Protein AF-A0A6P1P225-F1 (afdb_monomer)

Sequence (58 aa):
MNARNANMLLNGMLVVSFLILMRNLEHPNIVVPLMSFIGFIVFVVLKFMMAFRNRKQK

Structure (mmCIF, N/CA/C/O backbone):
data_AF-A0A6P1P225-F1
#
_entry.id   AF-A0A6P1P225-F1
#
loop_
_atom_site.group_PDB
_atom_site.id
_atom_site.type_symbol
_atom_site.label_atom_id
_atom_site.label_alt_id
_atom_site.label_comp_id
_atom_site.label_asym_id
_atom_site.label_entity_id
_atom_site.label_seq_id
_atom_site.pdbx_PDB_ins_code
_atom_site.Cartn_x
_atom_site.Cartn_y
_atom_site.Cartn_z
_atom_site.occupancy
_atom_site.B_iso_or_equiv
_atom_site.auth_seq_id
_atom_site.auth_comp_id
_atom_site.auth_asym_id
_atom_site.auth_atom_id
_atom_site.pdbx_PDB_model_num
ATOM 1 N N . MET A 1 1 ? -21.523 6.673 8.815 1.00 49.94 1 MET A N 1
ATOM 2 C CA . MET A 1 1 ? -21.259 5.420 8.065 1.00 49.94 1 MET A CA 1
ATOM 3 C C . MET A 1 1 ? -20.890 4.331 9.062 1.00 49.94 1 MET A C 1
ATOM 5 O O . MET A 1 1 ? -19.991 4.557 9.859 1.00 49.94 1 MET A O 1
ATOM 9 N N . ASN A 1 2 ? -21.592 3.193 9.071 1.00 59.59 2 ASN A N 1
ATOM 10 C CA . ASN A 1 2 ? -21.339 2.098 10.018 1.00 59.59 2 ASN A CA 1
ATOM 11 C C . ASN A 1 2 ? -19.864 1.663 9.980 1.00 59.59 2 ASN A C 1
ATOM 13 O O . ASN A 1 2 ? -19.363 1.308 8.913 1.00 59.59 2 ASN A O 1
ATOM 17 N N . ALA A 1 3 ? -19.187 1.636 11.134 1.00 68.50 3 ALA A N 1
ATOM 18 C CA . ALA A 1 3 ? -17.783 1.217 11.264 1.00 68.50 3 ALA A CA 1
ATOM 19 C C . ALA A 1 3 ? -17.504 -0.161 10.624 1.00 68.50 3 ALA A C 1
ATOM 21 O O . ALA A 1 3 ? -16.412 -0.426 10.127 1.00 68.50 3 ALA A O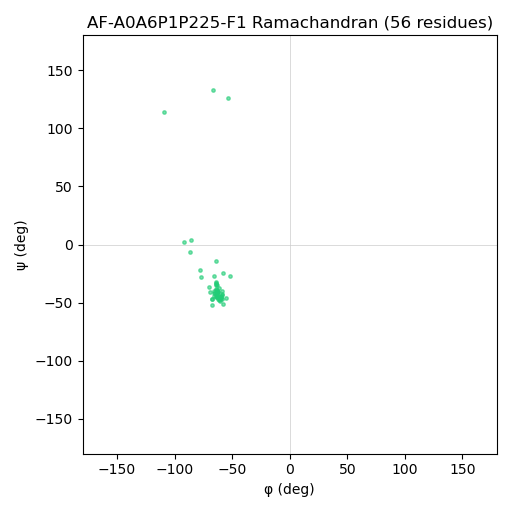 1
ATOM 22 N N . ARG A 1 4 ? -18.532 -1.017 10.560 1.00 69.88 4 ARG A N 1
ATOM 23 C CA . ARG A 1 4 ? -18.519 -2.306 9.860 1.00 69.88 4 ARG A CA 1
ATOM 24 C C . ARG A 1 4 ? -18.316 -2.170 8.341 1.00 69.88 4 ARG A C 1
ATOM 26 O O . ARG A 1 4 ? -17.473 -2.872 7.791 1.00 69.88 4 ARG A O 1
ATOM 33 N N . ASN A 1 5 ? -19.015 -1.242 7.682 1.00 75.31 5 ASN A N 1
ATOM 34 C CA . ASN A 1 5 ? -18.873 -1.002 6.238 1.00 75.31 5 ASN A CA 1
ATOM 35 C C . ASN A 1 5 ? -17.516 -0.367 5.915 1.00 75.31 5 ASN A C 1
ATOM 37 O O . ASN A 1 5 ? -16.890 -0.727 4.922 1.00 75.31 5 ASN A O 1
ATOM 41 N N . ALA A 1 6 ? -17.026 0.521 6.785 1.00 74.88 6 ALA A N 1
ATOM 42 C CA . ALA A 1 6 ? -15.695 1.109 6.643 1.00 74.88 6 ALA A CA 1
ATOM 43 C C . ALA A 1 6 ? -14.586 0.041 6.723 1.00 74.88 6 ALA A C 1
ATOM 45 O O . ALA A 1 6 ? -13.669 0.045 5.907 1.00 74.88 6 ALA A O 1
ATOM 46 N N . ASN A 1 7 ? -14.706 -0.931 7.635 1.00 81.19 7 ASN A N 1
ATOM 47 C CA . ASN A 1 7 ? -13.755 -2.044 7.734 1.00 81.19 7 ASN A CA 1
ATOM 48 C C . ASN A 1 7 ? -13.755 -2.951 6.493 1.00 81.19 7 ASN A C 1
ATOM 50 O O . ASN A 1 7 ? -12.689 -3.391 6.065 1.00 81.19 7 ASN A O 1
ATOM 54 N N . MET A 1 8 ? -14.923 -3.230 5.903 1.00 84.62 8 MET A N 1
ATOM 55 C CA . MET A 1 8 ? -15.001 -4.018 4.664 1.00 84.62 8 MET A CA 1
ATOM 56 C C . MET A 1 8 ? -14.342 -3.285 3.491 1.00 84.62 8 MET A C 1
ATOM 58 O O . MET A 1 8 ? -13.577 -3.900 2.752 1.00 84.62 8 MET A O 1
ATOM 62 N N . LEU A 1 9 ? -14.553 -1.970 3.371 1.00 85.88 9 LEU A N 1
ATOM 63 C CA . LEU A 1 9 ? -13.895 -1.147 2.351 1.00 85.88 9 LEU A CA 1
ATOM 64 C C . LEU A 1 9 ? -12.372 -1.105 2.537 1.00 85.88 9 LEU A C 1
ATOM 66 O O . LEU A 1 9 ? -11.644 -1.331 1.578 1.00 85.88 9 LEU A O 1
ATOM 70 N N . LEU A 1 10 ? -11.875 -0.907 3.763 1.00 85.50 10 LEU A N 1
ATOM 71 C CA . LEU A 1 10 ? -10.434 -0.932 4.062 1.00 85.50 10 LEU A CA 1
ATOM 72 C C . LEU A 1 10 ? -9.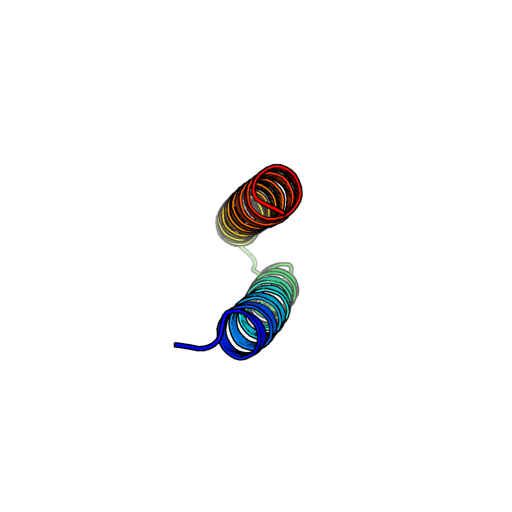797 -2.310 3.818 1.00 85.50 10 LEU A C 1
ATOM 74 O O . LEU A 1 10 ? -8.621 -2.409 3.462 1.00 85.50 10 LEU A O 1
ATOM 78 N N . ASN A 1 11 ? -10.548 -3.395 4.026 1.00 88.19 11 ASN A N 1
ATOM 79 C CA . ASN A 1 11 ? -10.119 -4.738 3.638 1.00 88.19 11 ASN A CA 1
ATOM 80 C C . ASN A 1 11 ? -10.049 -4.884 2.115 1.00 88.19 11 ASN A C 1
ATOM 82 O O . ASN A 1 11 ? -9.023 -5.343 1.622 1.00 88.19 11 ASN A O 1
ATOM 8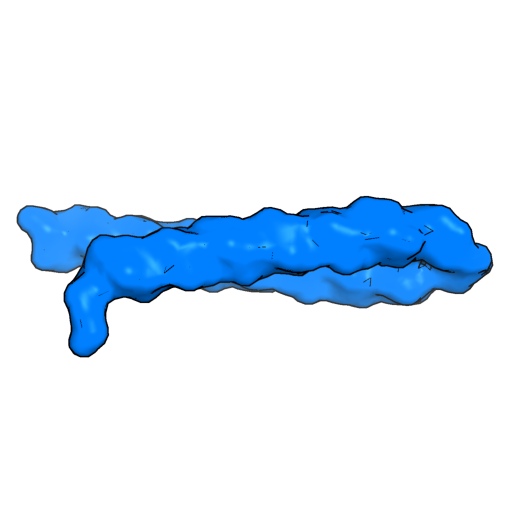6 N N . GLY A 1 12 ? -11.071 -4.435 1.382 1.00 90.12 12 GLY A N 1
ATOM 87 C CA . GLY A 1 12 ? -11.072 -4.447 -0.083 1.00 90.12 12 GLY A CA 1
ATOM 88 C C . GLY A 1 12 ? -9.929 -3.624 -0.682 1.00 90.12 12 GLY A C 1
ATOM 89 O O . GLY A 1 12 ? -9.199 -4.118 -1.536 1.00 90.12 12 GLY A O 1
ATOM 90 N N . MET A 1 13 ? -9.701 -2.412 -0.170 1.00 90.00 13 MET A N 1
ATOM 91 C CA . MET A 1 13 ? -8.583 -1.556 -0.581 1.00 90.00 13 MET A CA 1
ATOM 92 C C . MET A 1 13 ? -7.229 -2.238 -0.357 1.00 90.00 13 MET A C 1
ATOM 94 O O . MET A 1 13 ? -6.374 -2.170 -1.231 1.00 90.00 13 MET A O 1
ATOM 98 N N . LEU A 1 14 ? -7.050 -2.963 0.755 1.00 91.00 14 LEU A N 1
ATOM 99 C CA . LEU A 1 14 ? -5.803 -3.688 1.023 1.00 91.00 14 LEU A CA 1
ATOM 100 C C . LEU A 1 14 ? -5.534 -4.784 -0.018 1.00 91.00 14 LEU A C 1
ATOM 102 O O . LEU A 1 14 ? -4.398 -4.945 -0.457 1.00 91.00 14 LEU A O 1
ATOM 106 N N . VAL A 1 15 ? -6.576 -5.510 -0.432 1.00 91.88 15 VAL A N 1
ATOM 107 C CA . VAL A 1 15 ? -6.471 -6.531 -1.485 1.00 91.88 15 VAL A CA 1
ATOM 108 C C . VAL A 1 15 ? -6.121 -5.887 -2.826 1.00 91.88 15 VAL A C 1
ATOM 110 O O . VAL A 1 15 ? -5.218 -6.361 -3.509 1.00 91.88 15 VAL A O 1
ATOM 113 N N . VAL A 1 16 ? -6.770 -4.777 -3.187 1.00 91.75 16 VAL A N 1
ATOM 114 C CA . VAL A 1 16 ? -6.470 -4.050 -4.432 1.00 91.75 16 VAL A CA 1
ATOM 115 C C . VAL A 1 16 ? -5.027 -3.538 -4.439 1.00 91.75 16 VAL A C 1
ATOM 117 O O . VAL A 1 16 ? -4.315 -3.741 -5.420 1.00 91.75 16 VAL A O 1
ATOM 120 N N . SER A 1 17 ? -4.559 -2.938 -3.343 1.00 88.88 17 SER A N 1
ATOM 121 C CA . SER A 1 17 ? -3.169 -2.482 -3.223 1.00 88.88 17 SER A CA 1
ATOM 122 C C . SER A 1 17 ? -2.165 -3.635 -3.335 1.00 88.88 17 SER A C 1
ATOM 124 O O . SER A 1 17 ? -1.122 -3.470 -3.963 1.00 88.88 17 SER A O 1
ATOM 126 N N . PHE A 1 18 ? -2.488 -4.811 -2.789 1.00 90.44 18 PHE A N 1
ATOM 127 C CA . PHE A 1 18 ? -1.659 -6.008 -2.942 1.00 90.44 18 PHE A CA 1
ATOM 128 C C . PHE A 1 18 ? -1.608 -6.503 -4.396 1.00 90.44 18 PHE A C 1
ATOM 130 O O . PHE A 1 18 ? -0.535 -6.839 -4.891 1.00 90.44 18 PHE A O 1
ATOM 137 N N . LEU A 1 19 ? -2.737 -6.497 -5.111 1.00 92.38 19 LEU A N 1
ATOM 138 C CA . LEU A 1 19 ? -2.782 -6.874 -6.529 1.00 92.38 19 LEU A CA 1
ATOM 139 C C . LEU A 1 19 ? -1.973 -5.916 -7.414 1.00 92.38 19 LEU A C 1
ATOM 141 O O . LEU A 1 19 ? -1.301 -6.366 -8.339 1.00 92.38 19 LEU A O 1
ATOM 145 N N . ILE A 1 20 ? -2.000 -4.612 -7.118 1.00 89.62 20 ILE A N 1
ATOM 146 C CA . ILE A 1 20 ? -1.177 -3.611 -7.818 1.00 89.62 20 ILE A CA 1
ATOM 147 C C . ILE A 1 20 ? 0.311 -3.900 -7.603 1.00 89.62 20 ILE A C 1
ATOM 149 O O . ILE A 1 20 ? 1.077 -3.889 -8.564 1.00 89.62 20 ILE A O 1
ATOM 153 N N . LEU A 1 21 ? 0.716 -4.203 -6.365 1.00 90.62 21 LEU A N 1
ATOM 154 C CA . LEU A 1 21 ? 2.090 -4.598 -6.057 1.00 90.62 21 LEU A CA 1
ATOM 155 C C . LEU A 1 21 ? 2.501 -5.844 -6.855 1.00 90.62 21 LEU A C 1
ATOM 157 O O . LEU A 1 21 ? 3.521 -5.809 -7.536 1.00 90.62 21 LEU A O 1
ATOM 161 N N . MET A 1 22 ? 1.685 -6.902 -6.814 1.00 92.06 22 MET A N 1
ATOM 162 C CA . MET A 1 22 ? 1.912 -8.156 -7.547 1.00 92.06 22 MET A CA 1
ATOM 163 C C . MET A 1 22 ? 2.079 -7.921 -9.050 1.00 92.06 22 MET A C 1
ATOM 165 O O . MET A 1 22 ? 3.024 -8.415 -9.653 1.00 92.06 22 MET A O 1
ATOM 169 N N . ARG A 1 23 ? 1.209 -7.103 -9.649 1.00 90.31 23 ARG A N 1
ATOM 170 C CA . ARG A 1 23 ? 1.292 -6.756 -11.073 1.00 90.31 23 ARG A CA 1
ATOM 171 C C . ARG A 1 23 ? 2.563 -5.976 -11.419 1.00 90.31 23 ARG A C 1
ATOM 173 O O . ARG A 1 23 ? 3.093 -6.125 -12.513 1.00 90.31 23 ARG A O 1
ATOM 180 N N . ASN A 1 24 ? 3.035 -5.131 -10.508 1.00 90.50 24 ASN A N 1
ATOM 181 C CA . ASN A 1 24 ? 4.198 -4.278 -10.739 1.00 90.50 24 ASN A CA 1
ATOM 182 C C . ASN A 1 24 ? 5.534 -4.963 -10.410 1.00 90.50 24 ASN A C 1
ATOM 184 O O . ASN A 1 24 ? 6.578 -4.377 -10.694 1.00 90.50 24 ASN A O 1
ATOM 188 N N . LEU A 1 25 ? 5.531 -6.178 -9.840 1.00 87.50 25 LEU A N 1
ATOM 189 C CA . LEU A 1 25 ? 6.757 -6.927 -9.529 1.00 87.50 25 LEU A CA 1
ATOM 190 C C . LEU A 1 25 ? 7.565 -7.283 -10.783 1.00 87.50 25 LEU A C 1
ATOM 192 O O . LEU A 1 25 ? 8.791 -7.279 -10.743 1.00 87.50 25 LEU A O 1
ATOM 196 N N . GLU A 1 26 ? 6.878 -7.560 -11.888 1.00 88.69 26 GLU A N 1
ATOM 197 C CA . GLU A 1 26 ? 7.487 -7.937 -13.170 1.00 88.69 26 GLU A CA 1
ATOM 198 C C . GLU A 1 26 ? 7.887 -6.717 -14.014 1.00 88.69 26 GLU A C 1
ATOM 200 O O . GLU A 1 26 ? 8.326 -6.854 -15.156 1.00 88.69 26 GLU A O 1
ATOM 205 N N . HIS A 1 27 ? 7.719 -5.501 -13.483 1.00 90.06 27 HIS A N 1
ATOM 206 C CA . HIS A 1 27 ? 8.014 -4.295 -14.238 1.00 90.06 27 HIS A CA 1
ATOM 207 C C . HIS A 1 27 ? 9.529 -4.197 -14.505 1.00 90.06 27 HIS A C 1
ATOM 209 O O . HIS A 1 27 ? 10.324 -4.306 -13.570 1.00 90.06 27 HIS A O 1
ATOM 215 N N . PRO A 1 28 ? 9.963 -3.900 -15.745 1.00 89.25 28 PRO A N 1
ATOM 216 C CA . PRO A 1 28 ? 11.385 -3.881 -16.118 1.00 89.25 28 PRO A CA 1
ATOM 217 C C . PRO A 1 28 ? 12.215 -2.810 -15.391 1.00 89.25 28 PRO A C 1
ATOM 219 O O . PRO A 1 28 ? 13.440 -2.839 -15.419 1.00 89.25 28 PRO A O 1
ATOM 222 N N . ASN A 1 29 ? 11.554 -1.850 -14.740 1.00 91.00 29 ASN A N 1
ATOM 223 C CA . ASN A 1 29 ? 12.192 -0.814 -13.938 1.00 91.00 29 ASN A CA 1
ATOM 224 C C . ASN A 1 29 ? 11.909 -1.075 -12.459 1.00 91.00 29 ASN A C 1
ATOM 226 O O . ASN A 1 29 ? 10.768 -0.909 -12.033 1.00 91.00 29 ASN A O 1
ATOM 230 N N . ILE A 1 30 ? 12.956 -1.393 -11.691 1.00 88.75 30 ILE A N 1
ATOM 231 C CA . ILE A 1 30 ? 12.898 -1.721 -10.257 1.00 88.75 30 ILE A CA 1
ATOM 232 C C . ILE A 1 30 ? 12.292 -0.608 -9.388 1.00 88.75 30 ILE A C 1
ATOM 234 O O . ILE A 1 30 ? 11.726 -0.889 -8.333 1.00 88.75 30 ILE A O 1
ATOM 238 N N . VAL A 1 31 ? 12.348 0.653 -9.829 1.00 91.50 31 VAL A N 1
ATOM 239 C CA . VAL A 1 31 ? 11.790 1.795 -9.085 1.00 91.50 31 VAL A CA 1
ATOM 240 C C . VAL A 1 31 ? 10.266 1.685 -8.953 1.00 91.50 31 VAL A C 1
ATOM 242 O O . VAL A 1 31 ? 9.704 2.068 -7.929 1.00 91.50 31 VAL A O 1
ATOM 245 N N . VAL A 1 32 ? 9.587 1.114 -9.952 1.00 89.00 32 VAL A N 1
ATOM 246 C CA . VAL A 1 32 ? 8.122 0.964 -9.980 1.00 89.00 32 V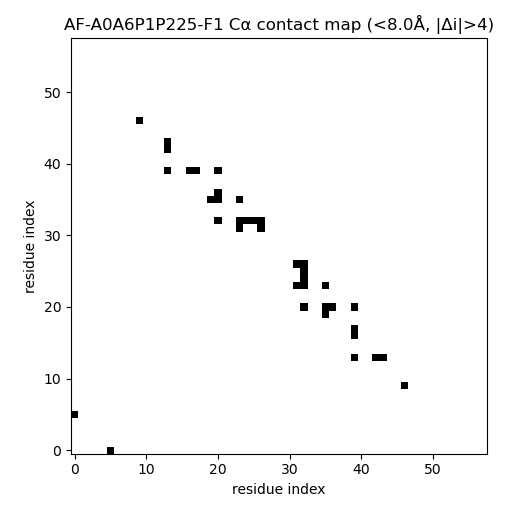AL A CA 1
ATOM 247 C C . VAL A 1 32 ? 7.604 -0.021 -8.913 1.00 89.00 32 VAL A C 1
ATOM 249 O O . VAL A 1 32 ? 6.731 0.374 -8.127 1.00 89.00 32 VAL A O 1
ATOM 252 N N . PRO A 1 33 ? 8.123 -1.262 -8.802 1.00 91.50 33 PRO A N 1
AT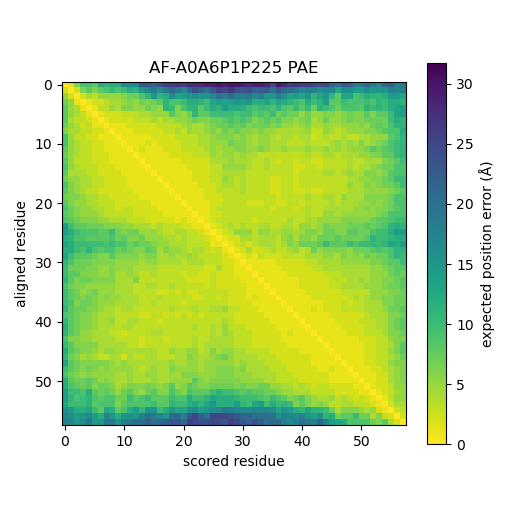OM 253 C CA . PRO A 1 33 ? 7.778 -2.153 -7.703 1.00 91.50 33 PRO A CA 1
ATOM 254 C C . PRO A 1 33 ? 8.229 -1.598 -6.353 1.00 91.50 33 PRO A C 1
ATOM 256 O O . PRO A 1 33 ? 7.484 -1.749 -5.389 1.00 91.50 33 PRO A O 1
ATOM 259 N N . LEU A 1 34 ? 9.363 -0.886 -6.269 1.00 92.12 34 LEU A N 1
ATOM 260 C CA . LEU A 1 34 ? 9.797 -0.255 -5.015 1.00 92.12 34 LEU A CA 1
ATOM 261 C C . LEU A 1 34 ? 8.775 0.775 -4.509 1.00 92.12 34 LEU A C 1
ATOM 263 O O . LEU A 1 34 ? 8.367 0.732 -3.350 1.00 92.12 34 LEU A O 1
ATOM 267 N N . MET A 1 35 ? 8.316 1.674 -5.384 1.00 91.81 35 MET A N 1
ATOM 268 C CA . MET A 1 35 ? 7.314 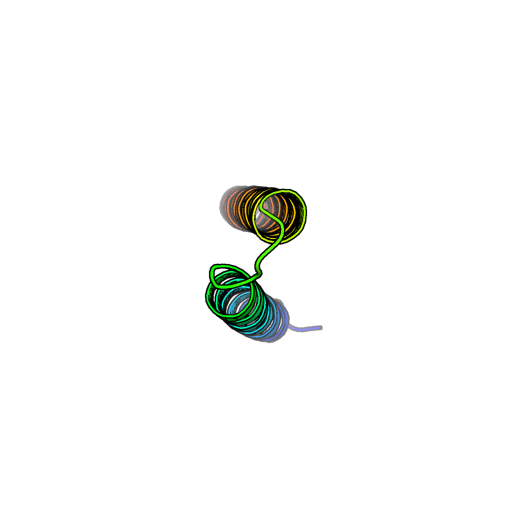2.689 -5.036 1.00 91.81 35 MET A CA 1
ATOM 269 C C . MET A 1 35 ? 5.962 2.058 -4.691 1.00 91.81 35 MET A C 1
ATOM 271 O O . MET A 1 35 ? 5.311 2.465 -3.728 1.00 91.81 35 MET A O 1
ATOM 275 N N . SER A 1 36 ? 5.564 1.019 -5.431 1.00 90.19 36 SER A N 1
ATOM 276 C CA . SER A 1 36 ? 4.341 0.256 -5.149 1.00 90.19 36 SER A CA 1
ATOM 277 C C . SER A 1 36 ? 4.419 -0.449 -3.790 1.00 90.19 36 SER A C 1
ATOM 279 O O . SER A 1 36 ? 3.443 -0.468 -3.040 1.00 90.19 36 SER A O 1
ATOM 281 N N . PHE A 1 37 ? 5.592 -0.982 -3.443 1.00 91.62 37 PHE A N 1
ATOM 282 C CA . PHE A 1 37 ? 5.849 -1.643 -2.168 1.00 91.62 37 PHE A CA 1
ATOM 283 C C . PHE A 1 37 ? 5.801 -0.658 -1.001 1.00 91.62 37 PHE A C 1
ATOM 285 O O . PHE A 1 37 ? 5.112 -0.912 -0.014 1.00 91.62 37 PHE A O 1
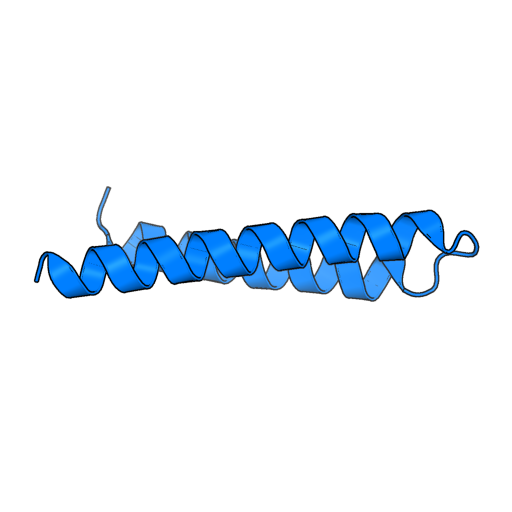ATOM 292 N N . ILE A 1 38 ? 6.458 0.499 -1.131 1.00 93.31 38 ILE A N 1
ATOM 293 C CA . ILE A 1 38 ? 6.413 1.562 -0.117 1.00 93.31 38 ILE A CA 1
ATOM 294 C C . ILE A 1 38 ? 4.967 2.023 0.100 1.00 93.31 38 ILE A C 1
ATOM 296 O O . ILE A 1 38 ? 4.510 2.090 1.243 1.00 93.31 38 ILE A O 1
ATOM 300 N N . GLY A 1 39 ? 4.216 2.268 -0.979 1.00 90.25 39 GLY A N 1
ATOM 301 C CA . GLY A 1 39 ? 2.803 2.646 -0.893 1.00 90.25 39 GLY A CA 1
ATOM 302 C C . GLY A 1 39 ? 1.948 1.595 -0.178 1.00 90.25 39 GLY A C 1
ATOM 303 O O . GLY A 1 39 ? 1.137 1.935 0.688 1.00 90.25 39 GLY A O 1
ATOM 304 N N . PHE A 1 40 ? 2.169 0.313 -0.478 1.00 92.38 40 PHE A N 1
ATOM 305 C CA . PHE A 1 40 ? 1.488 -0.793 0.195 1.00 92.38 40 PHE A CA 1
ATOM 306 C C . PHE A 1 40 ? 1.812 -0.848 1.696 1.00 92.38 40 PHE A C 1
ATOM 308 O O . PHE A 1 40 ? 0.898 -0.932 2.518 1.00 92.38 40 PHE A O 1
ATOM 315 N N . ILE A 1 41 ? 3.090 -0.738 2.070 1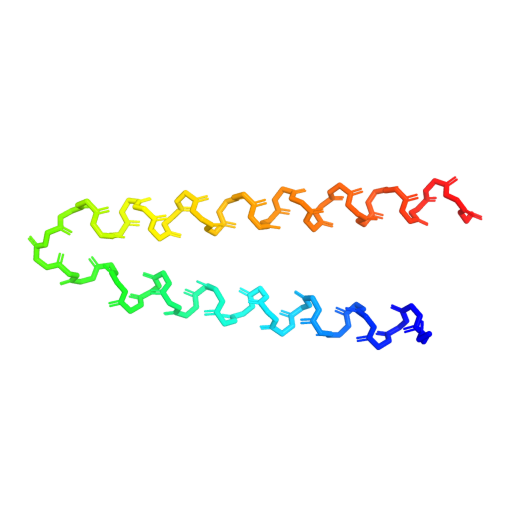.00 92.62 41 ILE A N 1
ATOM 316 C CA . ILE A 1 41 ? 3.531 -0.753 3.473 1.00 92.62 41 ILE A CA 1
ATOM 317 C C . ILE A 1 41 ? 2.909 0.409 4.256 1.00 92.62 41 ILE A C 1
ATOM 319 O O . ILE A 1 41 ? 2.370 0.192 5.343 1.00 92.62 41 ILE A O 1
ATOM 323 N N . VAL A 1 42 ? 2.911 1.625 3.700 1.00 92.25 42 VAL A N 1
ATOM 324 C CA . VAL A 1 42 ? 2.285 2.797 4.337 1.00 92.25 42 VAL A CA 1
ATOM 325 C C . VAL A 1 42 ? 0.795 2.550 4.584 1.00 92.25 42 VAL A C 1
ATOM 327 O O . VAL A 1 42 ? 0.298 2.815 5.682 1.00 92.25 42 VAL A O 1
ATOM 330 N N . PHE A 1 43 ? 0.081 1.979 3.611 1.00 91.25 43 PHE A N 1
ATOM 331 C CA . PHE A 1 43 ? -1.336 1.650 3.768 1.00 91.25 43 PHE A CA 1
ATOM 332 C C . PHE A 1 43 ? -1.581 0.604 4.869 1.00 91.25 43 PHE A C 1
ATOM 334 O O . PHE A 1 43 ? -2.494 0.762 5.686 1.00 91.25 43 PHE A O 1
ATOM 341 N N . VAL A 1 44 ? -0.749 -0.441 4.936 1.00 90.44 44 VAL A N 1
ATOM 342 C CA . VAL A 1 44 ? -0.816 -1.471 5.988 1.00 90.44 44 VAL A CA 1
ATOM 343 C C . VAL A 1 44 ? -0.612 -0.850 7.370 1.00 90.44 44 VAL A C 1
ATOM 345 O O . VAL A 1 44 ? -1.407 -1.116 8.275 1.00 90.44 44 VAL A O 1
ATOM 348 N N . VAL A 1 45 ? 0.398 0.009 7.527 1.00 92.19 45 VAL A N 1
ATOM 349 C CA . VAL A 1 45 ? 0.685 0.702 8.792 1.00 92.19 45 VAL A CA 1
ATOM 350 C C . VAL A 1 45 ? -0.494 1.581 9.209 1.00 92.19 45 VAL A C 1
ATOM 352 O O . VAL A 1 45 ? -0.959 1.477 10.345 1.00 92.19 45 VAL A O 1
ATOM 355 N N . LEU A 1 46 ? -1.046 2.384 8.295 1.00 88.88 46 LEU A N 1
ATOM 356 C CA . LEU A 1 46 ? -2.209 3.233 8.578 1.00 88.88 46 LEU A CA 1
ATOM 357 C C . LEU A 1 46 ? -3.430 2.415 9.010 1.00 88.88 46 LEU A C 1
ATOM 359 O O . LEU A 1 46 ? -4.097 2.751 9.995 1.00 88.88 46 LEU A O 1
ATOM 363 N N . LYS A 1 47 ? -3.705 1.305 8.318 1.00 87.06 47 LYS A N 1
ATOM 364 C CA . LYS A 1 47 ? -4.795 0.395 8.679 1.00 87.06 47 LYS A CA 1
ATOM 365 C C . LYS A 1 47 ? -4.567 -0.239 10.049 1.00 87.06 47 LYS A C 1
ATOM 367 O O . LYS A 1 47 ? -5.513 -0.342 10.831 1.00 87.06 47 LYS A O 1
ATOM 372 N N . PHE A 1 48 ? -3.333 -0.635 10.358 1.00 88.94 48 PHE A N 1
ATOM 373 C CA . PHE A 1 48 ? -2.974 -1.195 11.658 1.00 88.94 48 PHE A CA 1
ATOM 374 C C . PHE A 1 48 ? -3.166 -0.166 12.779 1.00 88.94 48 PHE A C 1
ATOM 376 O O . PHE A 1 48 ? -3.798 -0.474 13.789 1.00 88.94 48 PHE A O 1
ATOM 383 N N . MET A 1 49 ? -2.727 1.080 12.573 1.00 88.69 49 MET A N 1
ATOM 384 C CA . MET A 1 49 ? -2.949 2.184 13.512 1.00 88.69 49 MET A CA 1
ATOM 385 C C . MET A 1 49 ? -4.439 2.455 13.740 1.00 88.69 49 MET A C 1
ATOM 387 O O . M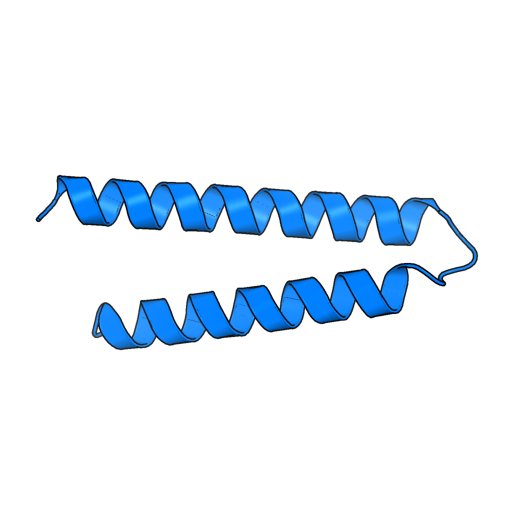ET A 1 49 ? -4.867 2.580 14.888 1.00 88.69 49 MET A O 1
ATOM 391 N N . MET A 1 50 ? -5.251 2.500 12.677 1.00 85.06 50 MET A N 1
ATOM 392 C CA . MET A 1 50 ? -6.706 2.654 12.802 1.00 85.06 50 MET A CA 1
ATOM 393 C C . MET A 1 50 ? -7.345 1.484 13.554 1.00 85.06 50 MET A C 1
ATOM 395 O O . MET A 1 50 ? -8.169 1.704 14.442 1.00 85.06 50 MET A O 1
ATOM 399 N N . ALA A 1 51 ? -6.951 0.248 13.242 1.00 83.75 51 ALA A N 1
ATOM 400 C CA . ALA A 1 51 ? -7.455 -0.939 13.923 1.00 83.75 51 ALA A CA 1
ATOM 401 C C . ALA A 1 51 ? -7.100 -0.927 15.418 1.00 83.75 51 ALA A C 1
ATOM 403 O O . ALA A 1 51 ? -7.949 -1.243 16.252 1.00 83.75 51 ALA A O 1
ATOM 404 N N . PHE A 1 52 ? -5.880 -0.514 15.768 1.00 85.06 52 PHE A N 1
ATOM 405 C CA . PHE A 1 52 ? -5.432 -0.409 17.155 1.00 85.06 52 PHE A CA 1
ATOM 406 C C . PHE A 1 52 ? -6.147 0.723 17.905 1.00 85.06 52 PHE A C 1
ATOM 408 O O . PHE A 1 52 ? -6.581 0.540 19.043 1.00 85.06 52 PHE A O 1
ATOM 415 N N . ARG A 1 53 ? -6.349 1.877 17.253 1.00 80.31 53 ARG A N 1
ATOM 416 C CA . ARG A 1 53 ? -7.101 3.006 17.818 1.00 80.31 53 ARG A CA 1
ATOM 417 C C . ARG A 1 53 ? -8.563 2.639 18.080 1.00 80.31 53 ARG A C 1
ATOM 419 O O . ARG A 1 53 ? -9.072 2.940 19.154 1.00 80.31 53 ARG A O 1
ATOM 426 N N . ASN A 1 54 ? -9.201 1.919 17.155 1.00 74.06 54 ASN A N 1
ATOM 427 C CA . ASN A 1 54 ? -10.575 1.436 17.327 1.00 74.06 54 ASN A CA 1
ATOM 428 C C . ASN A 1 54 ? -10.719 0.409 18.460 1.00 74.06 54 ASN A C 1
ATOM 430 O O . ASN A 1 54 ? -11.795 0.311 19.039 1.00 74.06 54 ASN A O 1
ATOM 434 N N . ARG A 1 55 ? -9.664 -0.349 18.791 1.00 71.88 55 ARG A N 1
ATOM 435 C CA . ARG A 1 55 ? -9.673 -1.274 19.938 1.00 71.88 55 ARG A CA 1
ATOM 436 C C . ARG A 1 55 ? -9.513 -0.569 21.284 1.00 71.88 55 ARG A C 1
ATOM 438 O O . ARG A 1 55 ? -10.002 -1.093 22.266 1.00 71.88 55 ARG A O 1
ATOM 445 N N . LYS A 1 56 ? -8.845 0.589 21.339 1.00 65.44 56 LYS A N 1
ATOM 446 C CA . LYS A 1 56 ? -8.690 1.377 22.579 1.00 65.44 56 LYS A CA 1
ATOM 447 C C . LYS A 1 56 ? -9.928 2.196 22.956 1.00 65.44 56 LYS A C 1
ATOM 449 O O . LYS A 1 56 ? -10.039 2.601 24.104 1.00 65.44 56 LYS A O 1
ATOM 454 N N . GLN A 1 57 ? -10.807 2.496 21.998 1.00 57.47 57 GLN A N 1
ATOM 455 C CA . GLN A 1 57 ? -12.045 3.251 22.241 1.00 57.47 57 GLN A CA 1
ATOM 456 C C . GLN A 1 57 ? -13.264 2.365 22.542 1.00 57.47 57 GLN A C 1
ATOM 458 O O . GLN A 1 57 ? -14.364 2.893 22.693 1.00 57.47 57 GLN A O 1
ATOM 463 N N . LYS A 1 58 ? -13.086 1.043 22.594 1.00 49.69 58 LYS A N 1
ATOM 464 C CA . LYS A 1 58 ? -14.129 0.065 22.900 1.00 49.69 58 LYS A CA 1
ATOM 465 C C . LYS A 1 58 ? -13.794 -0.637 24.204 1.00 49.69 58 LYS A C 1
ATOM 467 O O . LYS A 1 58 ? -14.755 -0.965 24.925 1.00 49.69 58 LYS A O 1
#

pLDDT: mean 84.78, std 10.63, range [49.69, 93.31]

Foldseek 3Di:
DPPVVVVVVLVVVLVVLVVCLVVCPPPPDPVRNVVSVVVSVVSVVVVVVVVVVVVVVD

Secondary structure (DSSP, 8-state):
--HHHHHHHHHHHHHHHHHHHHHHTT-SSTHHHHHHHHHHHHHHHHHHHHHHHHHHT-

Mean predicted aligned error: 5.56 Å

Solvent-accessible surface area (backbone atoms only — not comparable to full-atom values): 3278 Å² total; per-residue (Å²): 130,63,71,68,60,54,51,52,49,56,50,52,51,51,53,52,45,48,52,53,30,62,67,30,63,78,44,94,50,68,66,55,28,50,53,38,45,52,54,41,51,52,51,52,51,52,51,50,52,52,54,53,53,58,60,74,77,106

Radius of gyration: 13.98 Å; Cα contacts (8 Å, |Δi|>4): 19; chains: 1; bounding box: 34×14×39 Å

Organism: NCBI:txid2698458